Protein AF-A0A917S4E9-F1 (afdb_monomer)

Organism: NCBI:txid1716077

Foldseek 3Di:
DPDLLVVLQVQLQVQLVVQLVVCVVVVHDVVVSVVVSVVSSVCSSVVSVVVSVVVVVVVVVVVVD

Structure (mmCIF, N/CA/C/O backbone):
data_AF-A0A917S4E9-F1
#
_entry.id   AF-A0A917S4E9-F1
#
loop_
_atom_site.group_PDB
_atom_site.id
_atom_site.type_symbol
_atom_site.label_atom_id
_atom_site.label_alt_id
_atom_site.label_comp_id
_atom_site.label_asym_id
_atom_site.label_entity_id
_atom_site.label_seq_id
_atom_site.pdbx_PDB_ins_code
_atom_site.Cartn_x
_atom_site.Cartn_y
_atom_site.Cartn_z
_atom_site.occupancy
_atom_site.B_iso_or_equiv
_atom_site.auth_seq_id
_atom_site.auth_comp_id
_atom_site.auth_asym_id
_atom_site.auth_atom_id
_atom_site.pdbx_PDB_model_num
ATOM 1 N N . MET A 1 1 ? -13.190 -11.065 13.985 1.00 52.66 1 MET A N 1
ATOM 2 C CA . MET A 1 1 ? -12.125 -10.397 13.191 1.00 52.66 1 MET A CA 1
ATOM 3 C C . MET A 1 1 ? -12.352 -10.420 11.657 1.00 52.66 1 MET A C 1
ATOM 5 O O . MET A 1 1 ? -11.419 -10.175 10.910 1.00 52.66 1 MET A O 1
ATOM 9 N N . GLY A 1 2 ? -13.567 -10.653 11.133 1.00 56.56 2 GLY A N 1
ATOM 10 C CA . GLY A 1 2 ? -13.716 -11.299 9.810 1.00 56.56 2 GLY A CA 1
ATOM 11 C C . GLY A 1 2 ? -13.886 -10.466 8.525 1.00 56.56 2 GLY A C 1
ATOM 12 O O . GLY A 1 2 ? -13.819 -11.061 7.461 1.00 56.56 2 GLY A O 1
ATOM 13 N N . LYS A 1 3 ? -14.106 -9.1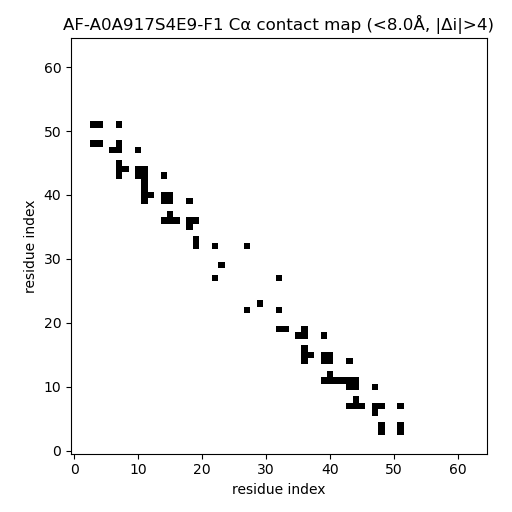40 8.552 1.00 60.09 3 LYS A N 1
ATOM 14 C CA . LYS A 1 3 ? -14.360 -8.360 7.307 1.00 60.09 3 LYS A CA 1
ATOM 15 C C . LYS A 1 3 ? -13.355 -7.245 7.043 1.00 60.09 3 LYS A C 1
ATOM 17 O O . LYS A 1 3 ? -12.873 -7.110 5.927 1.00 60.09 3 LYS A O 1
ATOM 22 N N . ASN A 1 4 ? -12.979 -6.497 8.076 1.00 61.84 4 ASN A N 1
ATOM 23 C CA . ASN A 1 4 ? -12.039 -5.387 7.917 1.00 61.84 4 ASN A CA 1
ATOM 24 C C . ASN A 1 4 ? -10.599 -5.877 7.692 1.00 61.84 4 ASN A C 1
ATOM 26 O O . ASN A 1 4 ? -9.859 -5.260 6.939 1.00 61.84 4 ASN A O 1
ATOM 30 N N . PHE A 1 5 ? -10.230 -7.021 8.281 1.00 62.75 5 PHE A N 1
ATOM 31 C CA . PHE A 1 5 ? -8.937 -7.658 8.028 1.00 62.75 5 PHE A CA 1
ATOM 32 C C . PHE A 1 5 ? -8.850 -8.201 6.596 1.00 62.75 5 PHE A C 1
ATOM 34 O O . PHE A 1 5 ? -7.882 -7.929 5.901 1.00 62.75 5 PHE A O 1
ATOM 41 N N . ALA A 1 6 ? -9.901 -8.874 6.113 1.00 65.38 6 ALA A N 1
ATOM 42 C CA . ALA A 1 6 ? -9.982 -9.329 4.724 1.00 65.38 6 ALA A CA 1
ATOM 43 C C . ALA A 1 6 ? -9.980 -8.153 3.726 1.00 65.38 6 ALA A C 1
ATOM 45 O O . ALA A 1 6 ? -9.334 -8.228 2.682 1.00 65.38 6 ALA A O 1
ATOM 46 N N . SER A 1 7 ? -10.646 -7.043 4.067 1.00 64.44 7 SER A N 1
ATOM 47 C CA . SER A 1 7 ? -10.625 -5.810 3.267 1.00 64.44 7 SER A CA 1
ATOM 48 C C . SER A 1 7 ? -9.239 -5.153 3.238 1.00 64.44 7 SER A C 1
ATOM 50 O O . SER A 1 7 ? -8.839 -4.631 2.203 1.00 64.44 7 SER A O 1
ATOM 52 N N . GLY A 1 8 ? -8.486 -5.190 4.343 1.00 64.44 8 GLY A N 1
ATOM 53 C CA . GLY A 1 8 ? -7.111 -4.681 4.381 1.00 64.44 8 GLY A CA 1
ATOM 54 C C . GLY A 1 8 ? -6.124 -5.580 3.633 1.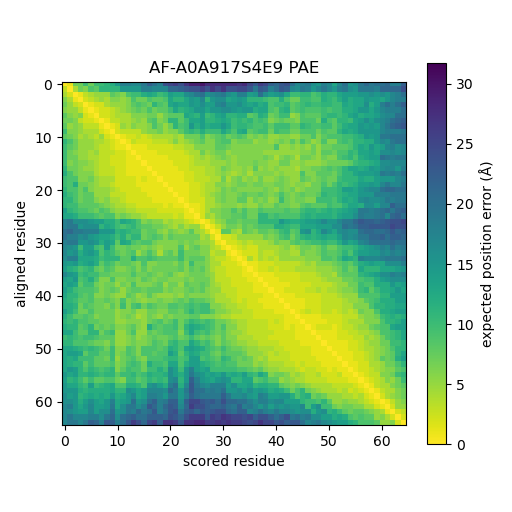00 64.44 8 GLY A C 1
ATOM 55 O O . GLY A 1 8 ? -5.281 -5.091 2.883 1.00 64.44 8 GLY A O 1
ATOM 56 N N . LEU A 1 9 ? -6.297 -6.902 3.754 1.00 68.69 9 LEU A N 1
ATOM 57 C CA . LEU A 1 9 ? -5.483 -7.902 3.059 1.00 68.69 9 LEU A CA 1
ATOM 58 C C . LEU A 1 9 ? -5.671 -7.863 1.537 1.00 68.69 9 LEU A C 1
ATOM 60 O O . LEU A 1 9 ? -4.770 -8.253 0.810 1.00 68.69 9 LEU A O 1
ATOM 64 N N . THR A 1 10 ? -6.826 -7.404 1.046 1.00 75.25 10 THR A N 1
ATOM 65 C CA . THR A 1 10 ? -7.099 -7.251 -0.394 1.00 75.25 10 THR A CA 1
ATOM 66 C C . THR A 1 10 ? -6.696 -5.877 -0.923 1.00 75.25 10 THR A C 1
ATOM 68 O O . THR A 1 10 ? -6.208 -5.781 -2.049 1.00 75.25 10 THR A O 1
ATOM 71 N N . ALA A 1 11 ? -6.807 -4.815 -0.121 1.00 74.62 11 ALA A N 1
ATOM 72 C CA . ALA A 1 11 ? -6.424 -3.465 -0.534 1.00 74.62 11 ALA A CA 1
ATOM 73 C C . ALA A 1 11 ? -4.927 -3.335 -0.878 1.00 74.62 11 ALA A C 1
ATOM 75 O O . ALA A 1 11 ? -4.588 -2.708 -1.882 1.00 74.62 11 ALA A O 1
ATOM 76 N N . GLY A 1 12 ? -4.041 -3.961 -0.093 1.00 76.50 12 GLY A N 1
ATOM 77 C CA . GLY A 1 12 ? -2.593 -3.951 -0.346 1.00 76.50 12 GLY A CA 1
ATOM 78 C C . GLY A 1 12 ? -2.206 -4.549 -1.709 1.00 76.50 12 GLY A C 1
ATOM 79 O O . GLY A 1 12 ? -1.611 -3.848 -2.530 1.00 76.50 12 GLY A O 1
ATOM 80 N N . PRO A 1 13 ? -2.566 -5.814 -1.999 1.00 80.19 13 PRO A N 1
ATOM 81 C CA . PRO A 1 13 ? -2.302 -6.453 -3.287 1.00 80.19 13 PRO A CA 1
ATOM 82 C C . PRO A 1 13 ? -2.923 -5.704 -4.465 1.00 80.19 13 PRO A C 1
ATOM 84 O O . PRO A 1 13 ? -2.278 -5.560 -5.499 1.00 80.19 13 PRO A O 1
ATOM 87 N N . THR A 1 14 ? -4.139 -5.172 -4.311 1.00 83.44 14 THR A N 1
ATOM 88 C CA . THR A 1 14 ? -4.808 -4.431 -5.394 1.00 83.44 14 THR A CA 1
ATOM 89 C C . THR A 1 14 ? -4.035 -3.160 -5.755 1.00 83.44 14 THR A C 1
ATOM 91 O O . THR A 1 14 ? -3.788 -2.904 -6.933 1.00 83.44 14 THR A O 1
ATOM 94 N N . ALA A 1 15 ? -3.572 -2.399 -4.757 1.00 77.50 15 ALA A N 1
ATOM 95 C CA . ALA A 1 15 ? -2.738 -1.218 -4.979 1.00 77.50 15 ALA A CA 1
ATOM 96 C C . ALA A 1 15 ? -1.395 -1.572 -5.644 1.00 77.50 15 ALA A C 1
ATOM 98 O O . ALA A 1 15 ? -0.967 -0.890 -6.576 1.00 77.50 15 ALA A O 1
ATOM 99 N N . ALA A 1 16 ? -0.764 -2.672 -5.222 1.00 77.69 16 ALA A N 1
ATOM 100 C CA . ALA A 1 16 ? 0.482 -3.152 -5.817 1.00 77.69 16 ALA A CA 1
ATOM 101 C C . ALA A 1 16 ? 0.306 -3.575 -7.289 1.00 77.69 16 ALA A C 1
ATOM 103 O O . ALA A 1 16 ? 1.158 -3.261 -8.123 1.00 77.69 16 ALA A O 1
ATOM 104 N N . VAL A 1 17 ? -0.807 -4.233 -7.636 1.00 82.06 17 VAL A N 1
ATOM 105 C CA . VAL A 1 17 ? -1.121 -4.638 -9.019 1.00 82.06 17 VAL A CA 1
ATOM 106 C C . VAL A 1 17 ? -1.362 -3.423 -9.914 1.00 82.06 17 VAL A C 1
ATOM 108 O O . VAL A 1 17 ? -0.824 -3.372 -11.022 1.00 82.06 17 VAL A O 1
ATOM 111 N N . ILE A 1 18 ? -2.112 -2.423 -9.437 1.00 84.94 18 ILE A N 1
ATOM 112 C CA . ILE A 1 18 ? -2.352 -1.176 -10.183 1.00 84.94 18 ILE A CA 1
ATOM 113 C C . ILE A 1 18 ? -1.024 -0.463 -10.454 1.00 84.94 18 ILE A C 1
ATOM 115 O O . ILE A 1 18 ? -0.735 -0.110 -11.597 1.00 84.94 18 ILE A O 1
ATOM 119 N N . TRP A 1 19 ? -0.186 -0.312 -9.426 1.00 79.94 19 TRP A N 1
ATOM 120 C CA . TRP A 1 19 ? 1.116 0.336 -9.562 1.00 79.94 19 TRP A CA 1
ATOM 121 C C . TRP A 1 19 ? 2.032 -0.396 -10.548 1.00 79.94 19 TRP A C 1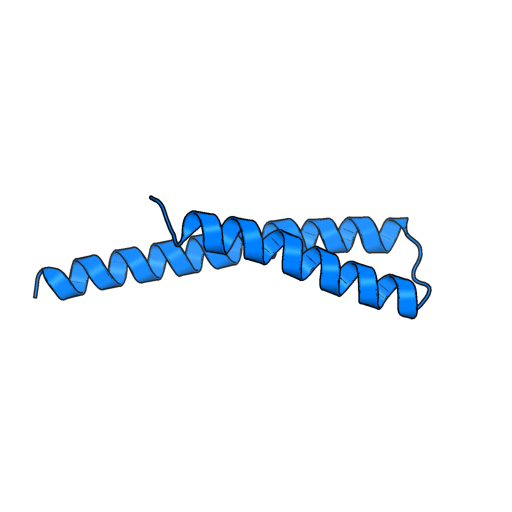
ATOM 123 O O . TRP A 1 19 ? 2.605 0.216 -11.447 1.00 79.94 19 TRP A O 1
ATOM 133 N N . THR A 1 20 ? 2.118 -1.722 -10.427 1.00 75.38 20 THR A N 1
ATOM 134 C CA . THR A 1 20 ? 2.938 -2.552 -11.320 1.00 75.38 20 THR A CA 1
ATOM 135 C C . THR A 1 20 ? 2.458 -2.443 -12.769 1.00 75.38 20 THR A C 1
ATOM 137 O O . THR A 1 20 ? 3.279 -2.302 -13.672 1.00 75.38 20 THR A O 1
ATOM 140 N N . SER A 1 21 ? 1.140 -2.420 -12.992 1.00 81.31 21 SER A N 1
ATOM 1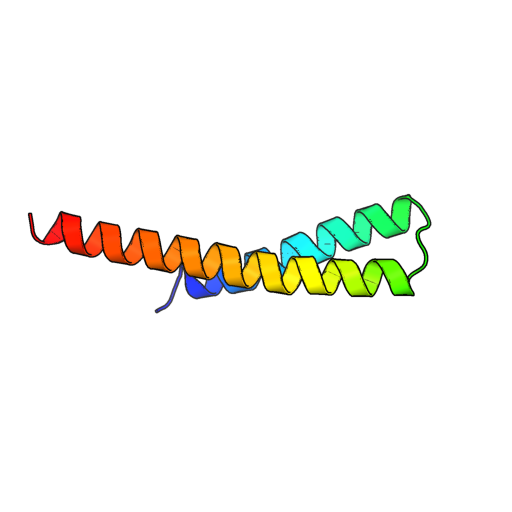41 C CA . SER A 1 21 ? 0.552 -2.258 -14.329 1.00 81.31 21 SER A CA 1
ATOM 142 C C . SER A 1 21 ? 0.920 -0.910 -14.957 1.00 81.31 21 SER A C 1
ATOM 144 O O . SER A 1 21 ? 1.303 -0.861 -16.123 1.00 81.31 21 SER A O 1
ATOM 146 N N . ILE A 1 22 ? 0.873 0.178 -14.180 1.00 80.69 22 ILE A N 1
ATOM 147 C CA . ILE A 1 22 ? 1.272 1.516 -14.644 1.00 80.69 22 ILE A CA 1
ATOM 148 C C . ILE A 1 22 ? 2.770 1.552 -14.963 1.00 80.69 22 ILE A C 1
ATOM 150 O O . ILE A 1 22 ? 3.161 2.042 -16.018 1.00 80.69 22 ILE A O 1
ATOM 154 N N . CYS A 1 23 ? 3.623 1.002 -14.098 1.00 79.12 23 CYS A N 1
ATOM 155 C CA . CYS A 1 23 ? 5.065 0.988 -14.341 1.00 79.12 23 CYS A CA 1
ATOM 156 C C . CYS A 1 23 ? 5.461 0.207 -15.601 1.00 79.12 23 CYS A C 1
ATOM 158 O O . CYS A 1 23 ? 6.369 0.639 -16.311 1.00 79.12 23 CYS A O 1
ATOM 160 N N . LEU A 1 24 ? 4.778 -0.906 -15.893 1.00 77.81 24 LEU A N 1
ATOM 161 C CA . LEU A 1 24 ? 5.000 -1.676 -17.118 1.00 77.81 24 LEU A CA 1
ATOM 162 C C . LEU A 1 24 ? 4.613 -0.881 -18.373 1.00 77.81 24 LEU A C 1
ATOM 164 O O . LEU A 1 24 ? 5.331 -0.942 -19.366 1.00 77.81 24 LEU A O 1
ATOM 168 N N . LEU A 1 25 ? 3.536 -0.087 -18.318 1.00 79.75 25 LEU A N 1
ATOM 169 C CA . LEU A 1 25 ? 3.131 0.792 -19.425 1.00 79.75 25 LEU A CA 1
ATOM 170 C C . LEU A 1 25 ? 4.140 1.917 -19.692 1.00 79.75 25 LEU A C 1
ATOM 172 O O . LEU A 1 25 ? 4.300 2.337 -20.834 1.00 79.75 25 LEU A O 1
ATOM 176 N N . VAL A 1 26 ? 4.825 2.398 -18.652 1.00 81.44 26 VAL A N 1
ATOM 177 C CA . VAL A 1 26 ? 5.825 3.477 -18.751 1.00 81.44 26 VAL A CA 1
ATOM 178 C C . VAL A 1 26 ? 7.227 2.931 -19.084 1.00 81.44 26 VAL A C 1
ATOM 180 O O . VAL A 1 26 ? 8.147 3.703 -19.340 1.00 81.44 26 VAL A O 1
ATOM 183 N N . GLY A 1 27 ? 7.408 1.605 -19.125 1.00 73.31 27 GLY A N 1
ATOM 184 C CA . GLY A 1 27 ? 8.697 0.976 -19.430 1.00 73.31 27 GLY A CA 1
ATOM 185 C C . GLY A 1 27 ? 9.735 1.132 -18.314 1.00 73.31 27 GLY A C 1
ATOM 186 O O . GLY A 1 27 ? 10.935 1.151 -18.583 1.00 73.31 27 GLY A O 1
ATOM 187 N N . LEU A 1 28 ? 9.287 1.273 -17.062 1.00 73.69 28 LEU A N 1
ATOM 188 C CA . LEU A 1 28 ? 10.186 1.387 -15.916 1.00 73.69 28 LEU A CA 1
ATOM 189 C C . LEU A 1 28 ? 10.905 0.064 -15.637 1.00 73.69 28 LEU A C 1
ATOM 191 O O . LEU A 1 28 ? 10.337 -1.023 -15.742 1.00 73.69 28 LEU A O 1
ATOM 195 N N . GLU A 1 29 ? 12.172 0.176 -15.242 1.00 76.44 29 GLU A N 1
ATOM 196 C CA . GLU A 1 29 ? 13.020 -0.964 -14.921 1.00 76.44 29 GLU A CA 1
ATOM 197 C C . GLU A 1 29 ? 12.401 -1.810 -13.794 1.00 76.44 29 GLU A C 1
ATOM 199 O O . GLU A 1 29 ? 12.076 -1.305 -12.712 1.00 76.44 29 GLU A O 1
ATOM 204 N N . ALA A 1 30 ? 12.267 -3.119 -14.037 1.00 69.19 30 ALA A N 1
ATOM 205 C CA . ALA A 1 30 ? 11.524 -4.042 -13.174 1.00 69.19 30 ALA A CA 1
ATOM 206 C C . ALA A 1 30 ? 12.027 -4.066 -11.720 1.00 69.19 30 ALA A C 1
ATOM 208 O O . ALA A 1 30 ? 11.246 -4.271 -10.787 1.00 69.19 30 ALA A O 1
ATOM 209 N N . ARG A 1 31 ? 13.323 -3.802 -11.510 1.00 71.94 31 ARG A N 1
ATOM 210 C CA . ARG A 1 31 ? 13.937 -3.711 -10.179 1.00 71.94 31 ARG A C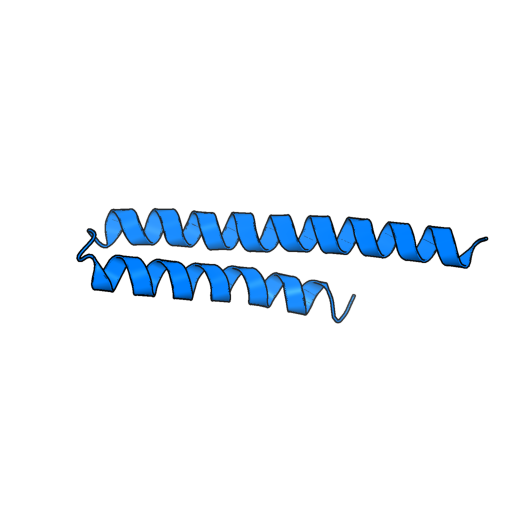A 1
ATOM 211 C C . ARG A 1 31 ? 13.343 -2.570 -9.351 1.00 71.94 31 ARG A C 1
ATOM 213 O O . ARG A 1 31 ? 13.0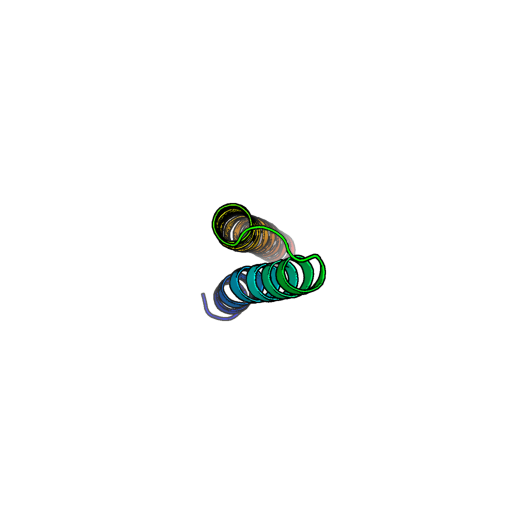34 -2.756 -8.175 1.00 71.94 31 ARG A O 1
ATOM 220 N N . THR A 1 32 ? 13.155 -1.410 -9.969 1.00 75.56 32 THR A N 1
ATOM 221 C CA . THR A 1 32 ? 12.589 -0.222 -9.323 1.00 75.56 32 THR A CA 1
ATOM 222 C C . THR A 1 32 ? 11.095 -0.422 -9.094 1.00 75.56 32 THR A C 1
ATOM 224 O O . THR A 1 32 ? 10.601 -0.200 -7.990 1.00 75.56 32 THR A O 1
ATOM 227 N N . THR A 1 33 ? 10.377 -0.945 -10.088 1.00 76.12 33 THR A N 1
ATOM 228 C CA . THR A 1 33 ? 8.945 -1.258 -9.982 1.00 76.12 33 THR A CA 1
ATOM 229 C C . THR A 1 33 ? 8.632 -2.234 -8.850 1.00 76.12 33 THR A C 1
ATOM 231 O O . THR A 1 33 ? 7.706 -1.985 -8.080 1.00 76.12 33 THR A O 1
ATOM 234 N N . GLY A 1 34 ? 9.419 -3.306 -8.707 1.00 72.50 34 GLY A N 1
ATOM 235 C CA . GLY A 1 34 ? 9.227 -4.305 -7.655 1.00 72.50 34 GLY A CA 1
ATOM 236 C C . GLY A 1 34 ? 9.395 -3.735 -6.244 1.00 72.50 34 GLY A C 1
ATOM 237 O O . GLY A 1 34 ? 8.585 -4.032 -5.368 1.00 72.50 34 GLY A O 1
ATOM 238 N N . LEU A 1 35 ? 10.387 -2.861 -6.033 1.00 78.38 35 LEU A N 1
ATOM 239 C CA . LEU A 1 35 ? 10.593 -2.178 -4.749 1.00 78.38 35 LEU A CA 1
ATOM 240 C C . LEU A 1 35 ? 9.400 -1.286 -4.384 1.00 78.38 35 LEU A C 1
ATOM 242 O O . LEU A 1 35 ? 8.897 -1.363 -3.264 1.00 78.38 35 LEU A O 1
ATOM 246 N N . TRP A 1 36 ? 8.900 -0.491 -5.332 1.00 77.56 36 TRP A N 1
ATOM 247 C CA . TRP A 1 36 ? 7.740 0.371 -5.092 1.00 77.56 36 TRP A CA 1
ATOM 248 C C . TRP A 1 36 ? 6.440 -0.418 -4.910 1.00 77.56 36 TRP A C 1
ATOM 250 O O . TRP A 1 36 ? 5.636 -0.065 -4.050 1.00 77.56 36 TRP A O 1
ATOM 260 N N . ALA A 1 37 ? 6.242 -1.519 -5.640 1.00 75.31 37 ALA A N 1
ATOM 261 C CA . ALA A 1 37 ? 5.093 -2.405 -5.442 1.00 75.31 37 ALA A CA 1
ATOM 262 C C . ALA A 1 37 ? 5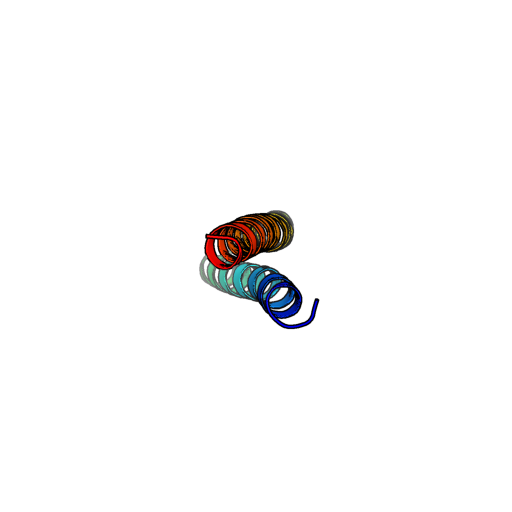.068 -3.002 -4.023 1.00 75.31 37 ALA A C 1
ATOM 264 O O . ALA A 1 37 ? 4.008 -3.078 -3.401 1.00 75.31 37 ALA A O 1
ATOM 265 N N . LEU A 1 38 ? 6.238 -3.354 -3.479 1.00 76.56 38 LEU A N 1
ATOM 266 C CA . LEU A 1 38 ? 6.397 -3.812 -2.096 1.00 76.56 38 LEU A CA 1
ATOM 267 C C . LEU A 1 38 ? 6.040 -2.711 -1.088 1.00 76.56 38 LEU A C 1
ATOM 269 O O . LEU A 1 38 ? 5.334 -2.972 -0.115 1.00 76.56 38 LEU A O 1
ATOM 273 N N . VAL A 1 39 ? 6.458 -1.469 -1.349 1.00 82.25 39 VAL A N 1
ATOM 274 C CA . VAL A 1 39 ? 6.069 -0.307 -0.533 1.00 82.25 39 VAL A CA 1
ATOM 275 C C . VAL A 1 39 ? 4.552 -0.113 -0.556 1.00 82.25 39 VAL A C 1
ATOM 277 O O . VAL A 1 39 ? 3.953 0.019 0.507 1.00 82.25 39 VAL A O 1
ATOM 280 N N . PHE A 1 40 ? 3.903 -0.166 -1.722 1.00 76.44 40 PHE A N 1
ATOM 281 C CA . PHE A 1 40 ? 2.442 -0.047 -1.821 1.00 76.44 40 PHE A CA 1
ATOM 282 C C . PHE A 1 40 ? 1.700 -1.194 -1.133 1.00 76.44 40 PHE A C 1
ATOM 284 O O . PHE A 1 40 ? 0.684 -0.953 -0.482 1.00 76.44 40 PHE A O 1
ATOM 291 N N . LEU A 1 41 ? 2.222 -2.419 -1.211 1.00 79.06 41 LEU A N 1
ATOM 292 C CA . LEU A 1 41 ? 1.676 -3.564 -0.490 1.00 79.06 41 LEU A CA 1
ATOM 293 C C . LEU A 1 41 ? 1.722 -3.324 1.025 1.00 79.06 41 LEU A C 1
ATOM 295 O O . LEU A 1 41 ? 0.706 -3.473 1.704 1.00 79.06 41 LEU A O 1
ATOM 299 N N . VAL A 1 42 ? 2.881 -2.928 1.554 1.00 81.19 42 VAL A N 1
ATOM 300 C CA . VAL A 1 42 ? 3.085 -2.725 2.994 1.00 81.19 42 VAL A CA 1
ATOM 301 C C . VAL A 1 42 ? 2.302 -1.512 3.490 1.00 81.19 42 VAL A C 1
ATOM 303 O O . VAL A 1 42 ? 1.534 -1.631 4.442 1.00 81.19 42 VAL A O 1
ATOM 306 N N . VAL A 1 43 ? 2.427 -0.363 2.826 1.00 83.50 43 VAL A N 1
ATOM 307 C CA . VAL A 1 43 ? 1.735 0.878 3.205 1.00 83.50 43 VAL A CA 1
ATOM 308 C C . VAL A 1 43 ? 0.224 0.727 3.052 1.00 83.50 43 VAL A C 1
ATOM 310 O O . VAL A 1 43 ? -0.515 1.130 3.947 1.00 83.50 43 VAL A O 1
ATOM 313 N N . GLY A 1 44 ? -0.251 0.099 1.974 1.00 78.94 44 GLY A N 1
ATOM 314 C CA . GLY A 1 44 ? -1.673 -0.162 1.757 1.00 78.94 44 GLY A CA 1
ATOM 315 C C . GLY A 1 44 ? -2.256 -1.096 2.815 1.00 78.94 44 GLY A C 1
ATOM 316 O O . GLY A 1 44 ? -3.311 -0.807 3.380 1.00 78.94 44 GLY A O 1
ATOM 317 N N . THR A 1 45 ? -1.544 -2.173 3.154 1.00 77.88 45 THR A N 1
ATOM 318 C CA . THR A 1 45 ? -1.983 -3.128 4.186 1.00 77.88 45 THR A CA 1
ATOM 319 C C . THR A 1 45 ? -1.963 -2.496 5.578 1.00 77.88 45 THR A C 1
ATOM 321 O O . THR A 1 45 ? -2.946 -2.588 6.313 1.00 77.88 45 THR A O 1
ATOM 324 N N . ILE A 1 46 ? -0.881 -1.808 5.950 1.00 82.25 46 ILE A N 1
ATOM 325 C CA . ILE A 1 46 ? -0.763 -1.155 7.262 1.00 82.25 46 ILE A CA 1
ATOM 326 C C . ILE A 1 46 ? -1.773 -0.012 7.382 1.00 82.25 46 ILE A C 1
ATOM 328 O O . ILE A 1 46 ? -2.507 0.050 8.366 1.00 82.25 46 ILE A O 1
ATOM 332 N N . GLY A 1 47 ? -1.867 0.857 6.375 1.00 82.25 47 GLY A N 1
ATOM 333 C CA . GLY A 1 47 ? -2.779 1.999 6.373 1.00 82.25 47 GLY A CA 1
ATOM 334 C C . GLY A 1 47 ? -4.236 1.569 6.520 1.00 82.25 47 GLY A C 1
ATOM 335 O O . GLY A 1 47 ? -4.945 2.068 7.394 1.00 82.25 47 GLY A O 1
ATOM 336 N N . THR A 1 48 ? -4.677 0.579 5.741 1.00 79.31 48 THR A N 1
ATOM 337 C CA . THR A 1 48 ? -6.045 0.051 5.863 1.00 79.31 48 THR A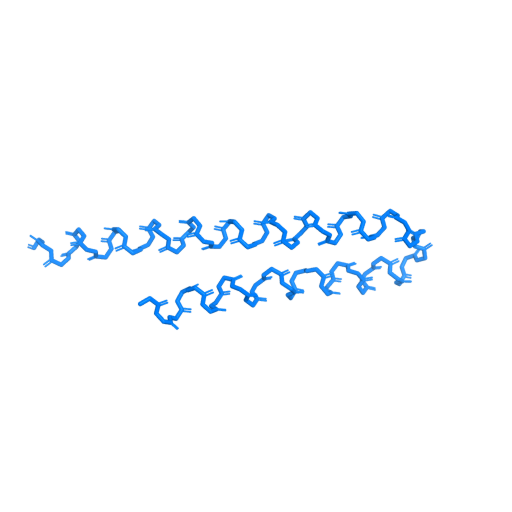 CA 1
ATOM 338 C C . THR A 1 48 ? -6.289 -0.657 7.190 1.00 79.31 48 THR A C 1
ATOM 340 O O . THR A 1 48 ? -7.373 -0.511 7.754 1.00 79.31 48 THR A O 1
ATOM 343 N N . THR A 1 49 ? -5.290 -1.352 7.741 1.00 77.94 49 THR A N 1
ATOM 344 C CA . THR A 1 49 ? -5.391 -1.978 9.069 1.00 77.94 49 THR A CA 1
ATOM 345 C C . THR A 1 49 ? -5.532 -0.931 10.176 1.00 77.94 49 THR A C 1
ATOM 347 O O . THR A 1 49 ? -6.366 -1.098 11.067 1.00 77.94 49 THR A O 1
ATOM 350 N N . ILE A 1 50 ? -4.785 0.177 10.107 1.00 82.56 50 ILE A N 1
ATOM 351 C CA . ILE A 1 50 ? -4.896 1.292 11.061 1.00 82.56 50 ILE A CA 1
ATOM 352 C C . ILE A 1 50 ? -6.274 1.947 10.953 1.00 82.56 50 ILE A C 1
ATOM 354 O O . ILE A 1 50 ? -6.953 2.104 11.966 1.00 82.56 50 ILE A O 1
ATOM 358 N N . ILE A 1 51 ? -6.73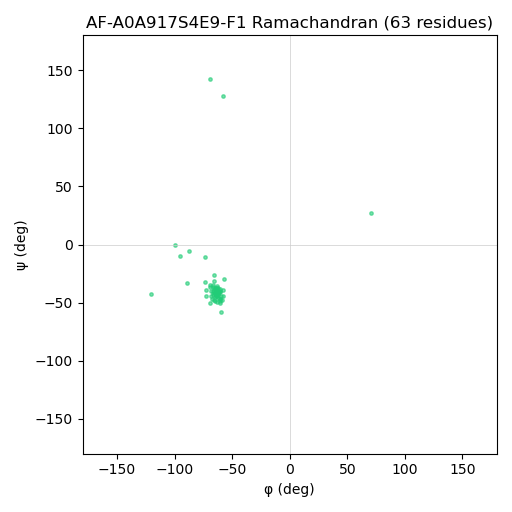0 2.270 9.740 1.00 80.44 51 ILE A N 1
ATOM 359 C CA . ILE A 1 51 ? -8.055 2.869 9.515 1.00 80.44 51 ILE A CA 1
ATOM 360 C C . ILE A 1 51 ? -9.159 1.936 10.035 1.00 80.44 51 ILE A C 1
ATOM 362 O O . ILE A 1 51 ? -10.062 2.371 10.748 1.00 80.44 51 ILE A O 1
ATOM 366 N N . ALA A 1 52 ? -9.061 0.634 9.757 1.00 74.81 52 ALA A N 1
ATOM 367 C CA . ALA A 1 52 ? -9.983 -0.371 10.273 1.00 74.81 52 ALA A CA 1
ATOM 368 C C . ALA A 1 52 ? -9.983 -0.450 11.808 1.00 74.81 52 ALA A C 1
ATOM 370 O O . ALA A 1 52 ? -11.051 -0.590 12.414 1.00 74.81 52 ALA A O 1
ATOM 371 N N . ALA A 1 53 ? -8.810 -0.365 12.440 1.00 78.50 53 ALA A N 1
ATOM 372 C CA . ALA A 1 53 ? -8.672 -0.372 13.893 1.00 78.50 53 ALA A CA 1
ATOM 373 C C . ALA A 1 53 ? -9.285 0.886 14.527 1.00 78.50 53 ALA A C 1
ATOM 375 O O . ALA A 1 53 ? -10.005 0.777 15.520 1.00 78.50 53 ALA A O 1
ATOM 376 N N . VAL A 1 54 ? -9.066 2.059 13.926 1.00 81.44 54 VAL A N 1
ATOM 377 C CA . VAL A 1 54 ? -9.656 3.332 14.365 1.00 81.44 54 VAL A CA 1
ATOM 378 C C . VAL A 1 54 ? -11.181 3.286 14.253 1.00 81.44 54 VAL A C 1
ATOM 380 O O . VAL A 1 54 ? -11.866 3.537 15.240 1.00 81.44 54 VAL A O 1
ATOM 383 N N . ILE A 1 55 ? -11.725 2.864 13.106 1.00 79.88 55 ILE A N 1
ATOM 384 C CA . ILE A 1 55 ? -13.180 2.746 12.905 1.00 79.88 55 ILE A CA 1
ATOM 385 C C . ILE A 1 55 ? -13.800 1.752 13.896 1.00 79.88 55 ILE A C 1
ATOM 387 O O . ILE A 1 55 ? -14.885 2.003 14.420 1.00 79.88 55 ILE A O 1
ATOM 391 N N . SER A 1 56 ? -13.131 0.627 14.166 1.00 75.50 56 SER A N 1
ATOM 392 C CA . SER A 1 56 ? -13.638 -0.374 15.116 1.00 75.50 56 SER A CA 1
ATOM 393 C C . SER A 1 56 ? -13.718 0.198 16.534 1.00 75.50 56 SER A C 1
ATOM 395 O O . SER A 1 56 ? -14.754 0.063 17.180 1.00 75.50 56 SER A O 1
ATOM 397 N N . ARG A 1 57 ? -12.686 0.933 16.972 1.00 75.06 57 ARG A N 1
ATOM 398 C CA . ARG A 1 57 ? -12.683 1.629 18.270 1.00 75.06 57 ARG A CA 1
ATOM 399 C C . ARG A 1 57 ? -13.757 2.718 18.357 1.00 75.06 57 ARG A C 1
ATOM 401 O O . ARG A 1 57 ? -14.405 2.850 19.391 1.00 75.06 57 ARG A O 1
ATOM 408 N N . SER A 1 58 ? -13.992 3.470 17.279 1.00 71.44 58 SER A N 1
ATOM 409 C CA . SER A 1 58 ? -15.059 4.480 17.239 1.00 71.44 58 SER A CA 1
ATOM 410 C C . SER A 1 58 ? -16.457 3.863 17.330 1.00 71.44 58 SER A C 1
ATOM 412 O O . SER A 1 58 ? -17.319 4.414 18.008 1.00 71.44 58 SER A O 1
ATOM 414 N N . LYS A 1 59 ? -16.696 2.708 16.694 1.00 65.94 59 LYS A N 1
ATOM 415 C CA . LYS A 1 59 ? -17.990 2.010 16.781 1.00 65.94 59 LYS A CA 1
ATOM 416 C C . LYS A 1 59 ? -18.278 1.482 18.186 1.00 65.94 59 LYS A C 1
ATOM 418 O O . LYS A 1 59 ? -19.404 1.612 18.651 1.00 65.94 59 LYS A O 1
ATOM 423 N N . GLU A 1 60 ? -17.271 0.943 18.869 1.00 63.09 60 GLU A N 1
ATOM 424 C CA . GLU A 1 60 ? -17.403 0.498 20.265 1.00 63.09 60 GLU A CA 1
ATOM 425 C C . GLU A 1 60 ? -17.713 1.659 21.222 1.00 63.09 60 GLU A C 1
ATOM 427 O O . GLU A 1 60 ? -18.492 1.488 22.158 1.00 63.09 60 GLU A O 1
ATOM 432 N N . ALA A 1 61 ? -17.147 2.845 20.974 1.00 60.78 61 ALA A N 1
ATOM 433 C CA . ALA A 1 61 ? -17.428 4.045 21.761 1.00 60.78 61 ALA A CA 1
ATOM 434 C C . ALA A 1 61 ? -18.867 4.556 21.567 1.00 60.78 61 ALA A C 1
ATOM 436 O O . ALA A 1 61 ? -19.511 4.940 22.538 1.00 60.78 61 ALA A O 1
ATOM 437 N N . VAL A 1 62 ? -19.390 4.514 20.336 1.00 62.97 62 VAL A N 1
ATOM 438 C CA . VAL A 1 62 ? -20.772 4.927 20.028 1.00 62.97 62 VAL A CA 1
ATOM 439 C C . VAL A 1 62 ? -21.801 3.959 20.618 1.00 62.97 62 VAL A C 1
ATOM 441 O O . VAL A 1 62 ? -22.845 4.399 21.074 1.00 62.97 62 VAL A O 1
ATOM 444 N N . GLN A 1 63 ? -21.515 2.655 20.665 1.00 57.22 63 GLN A N 1
ATOM 445 C CA . GLN A 1 63 ? -22.449 1.663 21.217 1.00 57.22 63 GLN A CA 1
ATOM 446 C C . GLN A 1 63 ? -22.568 1.685 22.754 1.00 57.22 63 GLN A C 1
ATOM 448 O O . GLN A 1 63 ? -23.430 0.999 23.300 1.00 57.22 63 GLN A O 1
ATOM 453 N N . ARG A 1 64 ? -21.681 2.411 23.451 1.00 55.75 64 ARG A N 1
ATOM 454 C CA . ARG A 1 64 ? -21.705 2.601 24.914 1.00 55.75 64 ARG A CA 1
ATOM 455 C C . ARG A 1 64 ? -22.315 3.943 25.350 1.00 55.75 64 ARG A C 1
ATOM 457 O O . ARG A 1 64 ? -22.359 4.198 26.552 1.00 55.75 64 ARG A O 1
ATOM 464 N N . SER A 1 65 ? -22.731 4.778 24.398 1.00 50.78 65 SER A N 1
ATOM 465 C CA . SER A 1 65 ? -23.476 6.028 24.604 1.00 50.78 65 SER A CA 1
ATOM 466 C C . SER A 1 65 ? -24.973 5.792 24.462 1.00 50.78 65 SER A C 1
ATOM 468 O O . SER A 1 65 ? -25.707 6.652 24.994 1.00 50.78 65 SER A O 1
#

Secondary structure (DSSP, 8-state):
-TTHHHHHHHHHHHHHHHHHHHHHHHT--HHHHHHHHHHHHHHHHHHHHHHHHHHHHHHHHHTT-

Radius of gyration: 15.72 Å; Cα contacts (8 Å, |Δi|>4): 41; chains: 1; bounding box: 37×17×44 Å

Mean predicted aligned error: 9.0 Å

Sequence (65 aa):
MGKNFASGLTAGPTAAVIWTSICLLVGLEARTTGLWALVFLVVGTIGTTIIAAVISRSKEAVQRS

Solvent-accessible surface area (backbone atoms only — not comparable to full-atom values): 3443 Å² total; per-residue (Å²): 126,82,58,58,54,56,52,13,64,47,46,5,56,52,49,18,52,54,50,44,54,52,34,58,76,72,67,54,57,64,74,61,45,54,54,51,26,50,48,36,26,51,52,35,27,50,52,39,42,51,52,44,52,52,52,51,54,52,52,58,56,59,76,74,110

pLDDT: mean 73.82, std 8.35, range [50.78, 84.94]